Protein AF-A0A521C5A4-F1 (afdb_monomer_lite)

Structure (mmCIF, N/CA/C/O backbone):
data_AF-A0A521C5A4-F1
#
_entry.id   AF-A0A521C5A4-F1
#
loop_
_atom_site.group_PDB
_atom_site.id
_atom_site.type_symbol
_atom_site.label_atom_id
_atom_site.label_alt_id
_atom_site.label_comp_id
_atom_site.label_asym_id
_atom_site.label_entity_id
_atom_site.label_seq_id
_atom_site.pdbx_PDB_ins_code
_atom_site.Cartn_x
_atom_site.Cartn_y
_atom_site.Cartn_z
_atom_site.occupancy
_atom_site.B_iso_or_equiv
_atom_site.auth_seq_id
_atom_site.auth_comp_id
_atom_site.auth_asym_id
_atom_site.auth_atom_id
_atom_site.pdbx_PDB_model_num
ATOM 1 N N . MET A 1 1 ? -7.951 10.169 19.785 1.00 53.25 1 MET A N 1
ATOM 2 C CA . MET A 1 1 ? -7.208 10.416 18.523 1.00 53.25 1 MET A CA 1
ATOM 3 C C . MET A 1 1 ? -6.158 9.346 18.183 1.00 53.25 1 MET A C 1
ATOM 5 O O . MET A 1 1 ? -6.066 8.985 17.021 1.00 53.25 1 MET A O 1
ATOM 9 N N . LYS A 1 2 ? -5.419 8.759 19.145 1.00 58.16 2 LYS A N 1
ATOM 10 C CA . LYS A 1 2 ? -4.363 7.748 18.867 1.00 58.16 2 LYS A CA 1
ATOM 11 C C . LYS A 1 2 ? -4.828 6.486 18.110 1.00 58.16 2 LYS A C 1
ATOM 13 O O . LYS A 1 2 ? -4.033 5.869 17.413 1.00 58.16 2 LYS A O 1
ATOM 18 N N . LYS A 1 3 ? -6.112 6.103 18.207 1.00 62.66 3 LYS A N 1
ATOM 19 C CA . LYS A 1 3 ? -6.645 4.905 17.532 1.00 62.66 3 LYS A CA 1
ATOM 20 C C . LYS A 1 3 ? -6.587 5.025 15.998 1.00 62.66 3 LYS A C 1
ATOM 22 O O . LYS A 1 3 ? -6.200 4.057 15.354 1.00 62.66 3 LYS A O 1
ATOM 27 N N . LEU A 1 4 ? -6.859 6.195 15.419 1.00 67.38 4 LEU A N 1
ATOM 28 C CA . LEU A 1 4 ? -6.887 6.400 13.960 1.00 67.38 4 LEU A CA 1
ATOM 29 C C . LEU A 1 4 ? -5.504 6.607 13.325 1.00 67.38 4 LEU A C 1
ATOM 31 O O . LEU A 1 4 ? -5.373 6.553 12.111 1.00 67.38 4 LEU A O 1
ATOM 35 N N . PHE A 1 5 ? -4.455 6.779 14.127 1.00 76.06 5 PHE A N 1
ATOM 36 C CA . PHE A 1 5 ? -3.111 7.049 13.616 1.00 76.06 5 PHE A CA 1
ATOM 37 C C . PHE A 1 5 ? -2.553 5.889 12.772 1.00 76.06 5 PHE A C 1
ATOM 39 O O . PHE A 1 5 ? -1.990 6.098 11.705 1.00 76.06 5 PHE A O 1
ATOM 46 N N . HIS A 1 6 ? -2.780 4.651 13.220 1.00 78.56 6 HIS A N 1
ATOM 47 C CA . HIS A 1 6 ? -2.299 3.446 12.540 1.00 78.56 6 HIS A CA 1
ATOM 48 C C . HIS A 1 6 ? -2.902 3.241 11.131 1.00 78.56 6 HIS A C 1
ATOM 50 O O . HIS A 1 6 ? -2.130 3.081 10.188 1.00 78.56 6 HIS A O 1
ATOM 56 N N . PRO A 1 7 ? -4.241 3.289 10.934 1.00 82.69 7 PRO A N 1
ATOM 57 C CA . PRO A 1 7 ? -4.819 3.171 9.592 1.00 82.69 7 PRO A CA 1
ATOM 58 C C . PRO A 1 7 ? -4.453 4.340 8.667 1.00 82.69 7 PRO A C 1
ATOM 60 O O . PRO A 1 7 ? -4.271 4.123 7.473 1.00 82.69 7 PRO A O 1
ATOM 63 N N . ILE A 1 8 ? -4.278 5.556 9.197 1.00 85.62 8 ILE A N 1
ATOM 64 C CA . ILE A 1 8 ? -3.856 6.719 8.398 1.00 85.62 8 ILE A CA 1
ATOM 65 C C . ILE A 1 8 ? -2.434 6.530 7.854 1.00 85.62 8 ILE A C 1
ATOM 67 O O . ILE A 1 8 ? -2.188 6.800 6.681 1.00 85.62 8 ILE A O 1
ATOM 71 N N . ILE A 1 9 ? -1.505 6.016 8.666 1.00 86.94 9 ILE A N 1
ATOM 72 C CA . ILE A 1 9 ? -0.141 5.715 8.204 1.00 86.94 9 ILE A CA 1
ATOM 73 C C . ILE A 1 9 ? -0.157 4.660 7.095 1.00 86.94 9 ILE A C 1
ATOM 75 O O . ILE A 1 9 ? 0.510 4.837 6.079 1.00 86.94 9 ILE A O 1
ATOM 79 N N . LEU A 1 10 ? -0.940 3.590 7.263 1.00 86.56 10 LEU A N 1
ATOM 80 C CA . LEU A 1 10 ? -1.071 2.531 6.257 1.00 86.56 10 LEU A CA 1
ATOM 81 C C . LEU A 1 10 ? -1.615 3.069 4.926 1.00 86.56 10 LEU A C 1
ATOM 83 O O . LEU A 1 10 ? -1.118 2.686 3.869 1.00 86.56 10 LEU A O 1
ATOM 87 N N . LEU A 1 11 ? -2.569 4.005 4.974 1.00 89.19 11 LEU A N 1
ATOM 88 C CA . LEU A 1 11 ? -3.093 4.684 3.786 1.00 89.19 11 LEU A CA 1
ATOM 89 C C . LEU A 1 11 ? -2.033 5.533 3.082 1.00 89.19 11 LEU A C 1
ATOM 91 O O . LEU A 1 11 ? -1.891 5.433 1.866 1.00 89.19 11 LEU A O 1
ATOM 95 N N . ILE A 1 12 ? -1.277 6.341 3.831 1.00 89.69 12 ILE A N 1
ATOM 96 C CA . ILE A 1 12 ? -0.229 7.205 3.266 1.00 89.69 12 ILE A CA 1
ATOM 97 C C . ILE A 1 12 ? 0.880 6.355 2.638 1.00 89.69 12 ILE A C 1
ATOM 99 O O . ILE A 1 12 ? 1.279 6.608 1.503 1.00 89.69 12 ILE A O 1
ATOM 103 N N . ILE A 1 13 ? 1.346 5.318 3.338 1.00 89.31 13 ILE A N 1
ATOM 104 C CA . ILE A 1 13 ? 2.382 4.412 2.827 1.00 89.31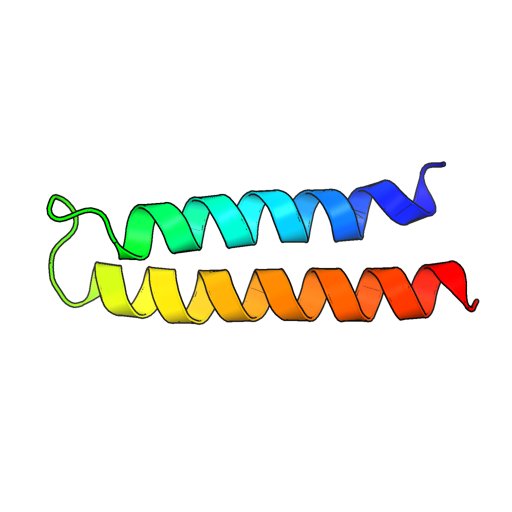 13 ILE A CA 1
ATOM 105 C C . ILE A 1 13 ? 1.876 3.657 1.593 1.00 89.31 13 ILE A C 1
ATOM 107 O O . ILE A 1 13 ? 2.583 3.599 0.590 1.00 89.31 13 ILE A O 1
ATOM 111 N N . GLY A 1 14 ? 0.651 3.123 1.635 1.00 88.12 14 GLY A N 1
ATOM 112 C CA . GLY A 1 14 ? 0.042 2.436 0.494 1.00 88.12 14 GLY A CA 1
ATOM 113 C C . GLY A 1 14 ? -0.097 3.344 -0.730 1.00 88.12 14 GLY A C 1
ATOM 114 O O . GLY A 1 14 ? 0.207 2.924 -1.844 1.00 88.12 14 GLY A O 1
ATOM 115 N N . PHE A 1 15 ? -0.471 4.610 -0.525 1.00 88.50 15 PHE A N 1
ATOM 116 C CA . PHE A 1 15 ? -0.572 5.608 -1.590 1.00 88.50 15 PHE A CA 1
ATOM 117 C C . PHE A 1 15 ? 0.791 5.945 -2.208 1.00 88.50 15 PHE A C 1
ATOM 119 O O . PHE A 1 15 ? 0.922 5.964 -3.430 1.00 88.50 15 PHE A O 1
ATOM 126 N N . VAL A 1 16 ? 1.818 6.152 -1.379 1.00 88.19 16 VAL A N 1
ATOM 127 C CA . VAL A 1 16 ? 3.183 6.433 -1.850 1.00 88.19 16 VAL A CA 1
ATOM 128 C C . VAL A 1 16 ? 3.761 5.235 -2.609 1.00 88.19 16 VAL A C 1
ATOM 130 O O . VAL A 1 16 ? 4.298 5.423 -3.699 1.00 88.19 16 VAL A O 1
ATOM 133 N N . LEU A 1 17 ? 3.607 4.006 -2.096 1.00 86.88 17 LEU A N 1
ATOM 134 C CA . LEU A 1 17 ? 4.040 2.793 -2.805 1.00 86.88 17 LEU A CA 1
ATOM 135 C C . LEU A 1 17 ? 3.327 2.627 -4.146 1.00 86.88 17 LEU A C 1
ATOM 137 O O . LEU A 1 17 ? 3.960 2.249 -5.128 1.00 86.88 17 LEU A O 1
ATOM 141 N N . ASN A 1 18 ? 2.028 2.926 -4.197 1.00 88.19 18 ASN A N 1
ATOM 142 C CA . ASN A 1 18 ? 1.285 2.891 -5.447 1.00 88.19 18 ASN A CA 1
ATOM 143 C C . ASN A 1 18 ? 1.837 3.946 -6.415 1.00 88.19 18 ASN A C 1
ATOM 145 O O . ASN A 1 18 ? 2.167 3.603 -7.535 1.00 88.19 18 ASN A O 1
ATOM 149 N N . GLY A 1 19 ? 2.087 5.183 -5.975 1.00 84.38 19 GLY A N 1
ATOM 150 C CA . GLY A 1 19 ? 2.749 6.200 -6.804 1.00 84.38 19 GLY A CA 1
ATOM 151 C C . GLY A 1 19 ? 4.109 5.749 -7.361 1.00 84.38 19 GLY A C 1
ATOM 152 O O . GLY A 1 19 ? 4.385 5.944 -8.545 1.00 84.38 19 GLY A O 1
ATOM 153 N N . PHE A 1 20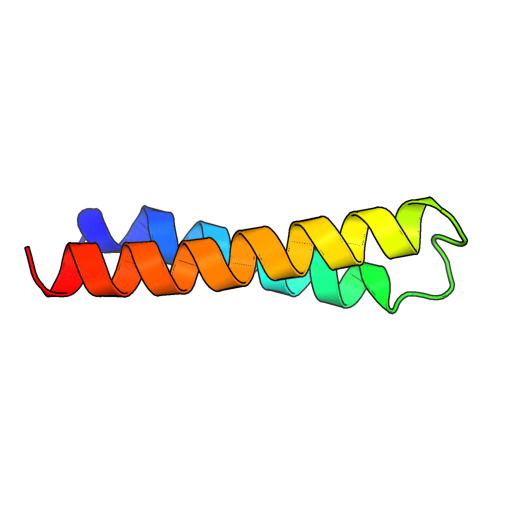 ? 4.926 5.069 -6.551 1.00 83.94 20 PHE A N 1
ATOM 154 C CA . PHE A 1 20 ? 6.173 4.451 -7.016 1.00 83.94 20 PHE A CA 1
ATOM 155 C C . PHE A 1 20 ? 5.944 3.328 -8.031 1.00 83.94 20 PHE A C 1
ATOM 157 O O . PHE A 1 20 ? 6.735 3.201 -8.960 1.00 83.94 20 PHE A O 1
ATOM 164 N N . ALA A 1 21 ? 4.846 2.582 -7.912 1.00 86.00 21 ALA A N 1
ATOM 165 C CA . ALA A 1 21 ? 4.435 1.555 -8.866 1.00 86.00 21 ALA A CA 1
ATOM 166 C C . ALA A 1 21 ? 4.032 2.092 -10.256 1.00 86.00 21 ALA A C 1
ATOM 168 O O . ALA A 1 21 ? 3.814 1.323 -11.192 1.00 86.00 21 ALA A O 1
ATOM 169 N N . TRP A 1 22 ? 3.907 3.409 -10.411 1.00 81.12 22 TRP A N 1
ATOM 170 C CA . TRP A 1 22 ? 3.719 4.064 -11.709 1.00 81.12 22 TRP A CA 1
ATOM 171 C C . TRP A 1 22 ? 4.967 4.835 -12.150 1.00 81.12 22 TRP A C 1
ATOM 173 O O . TRP A 1 22 ? 4.974 5.446 -13.218 1.00 81.12 22 TRP A O 1
ATOM 183 N N . SER A 1 23 ? 6.041 4.801 -11.356 1.00 80.25 23 SER A N 1
ATOM 184 C CA . SER A 1 23 ? 7.298 5.453 -11.695 1.00 80.25 23 SER A CA 1
ATOM 185 C C . SER A 1 23 ? 8.098 4.595 -12.673 1.00 80.25 23 SER A C 1
ATOM 187 O O . SER A 1 23 ? 8.491 3.466 -12.379 1.00 80.25 23 SER A O 1
ATOM 189 N N . THR A 1 24 ? 8.405 5.158 -13.842 1.00 66.56 24 THR A N 1
ATOM 190 C CA . THR A 1 24 ? 9.167 4.479 -14.902 1.00 66.56 24 THR A CA 1
ATOM 191 C C . THR A 1 24 ? 10.620 4.185 -14.518 1.00 66.56 24 THR A C 1
ATOM 193 O O . THR A 1 24 ? 11.274 3.404 -15.202 1.00 66.56 24 THR A O 1
ATOM 196 N N . SER A 1 25 ? 11.127 4.769 -13.427 1.00 73.19 25 SER A N 1
ATOM 197 C CA . SER A 1 25 ? 12.508 4.572 -12.965 1.00 73.19 25 SER A CA 1
ATOM 198 C C . SER A 1 25 ? 12.763 3.229 -12.276 1.00 73.19 25 SER A C 1
ATOM 200 O O . SER A 1 25 ? 13.916 2.825 -12.180 1.00 73.19 25 SER A O 1
ATOM 202 N N . ILE A 1 26 ? 11.732 2.541 -11.770 1.00 75.25 26 ILE A N 1
ATOM 203 C CA . ILE A 1 26 ? 11.917 1.318 -10.964 1.00 75.25 26 ILE A CA 1
ATOM 204 C C . ILE A 1 26 ? 12.023 0.056 -11.838 1.00 75.25 26 ILE A C 1
ATOM 206 O O . ILE A 1 26 ? 12.775 -0.861 -11.512 1.00 75.25 26 ILE A O 1
ATOM 210 N N . GLY A 1 27 ? 11.299 0.012 -12.961 1.00 76.44 27 GLY A N 1
ATOM 211 C CA . GLY A 1 27 ? 11.296 -1.135 -13.873 1.00 76.44 27 GLY A CA 1
ATOM 212 C C . GLY A 1 27 ? 10.643 -2.409 -13.303 1.00 76.44 27 GLY A C 1
ATOM 213 O O . GLY A 1 27 ? 10.343 -2.540 -12.112 1.00 76.44 27 GLY A O 1
ATOM 214 N N . HIS A 1 28 ? 10.369 -3.378 -14.181 1.00 78.31 28 HIS A N 1
ATOM 215 C CA . HIS A 1 28 ? 9.845 -4.689 -13.781 1.00 78.31 28 HIS A CA 1
ATOM 216 C C . HIS A 1 28 ? 10.967 -5.523 -13.128 1.00 78.31 28 HIS A C 1
ATOM 218 O O . HIS A 1 28 ? 12.085 -5.496 -13.643 1.00 78.31 28 HIS A O 1
ATOM 224 N N . PRO A 1 29 ? 10.726 -6.290 -12.040 1.00 84.25 29 PRO A N 1
ATOM 225 C CA . PRO A 1 29 ? 9.442 -6.626 -11.401 1.00 84.25 29 PRO A CA 1
ATOM 226 C C . PRO A 1 29 ? 9.076 -5.775 -10.179 1.00 84.25 29 PRO A C 1
ATOM 228 O O . PRO A 1 29 ? 7.999 -5.945 -9.605 1.00 84.25 29 PRO A O 1
ATOM 231 N N . LEU A 1 30 ? 9.962 -4.874 -9.762 1.00 82.75 30 LEU A N 1
ATOM 232 C CA . LEU A 1 30 ? 9.795 -4.082 -8.545 1.00 82.75 30 LEU A CA 1
ATOM 233 C C . LEU A 1 30 ? 8.561 -3.171 -8.616 1.00 82.75 30 LEU A C 1
ATOM 235 O O . LEU A 1 30 ? 7.892 -2.966 -7.603 1.00 82.75 30 LEU A O 1
ATOM 239 N N . ASN A 1 31 ? 8.206 -2.718 -9.820 1.00 84.06 31 ASN A N 1
ATOM 240 C CA . ASN A 1 31 ? 7.000 -1.938 -10.070 1.00 84.06 31 ASN A CA 1
ATOM 241 C C . ASN A 1 31 ? 5.715 -2.708 -9.709 1.00 84.06 31 ASN A C 1
ATOM 243 O O . ASN A 1 31 ? 4.852 -2.210 -8.992 1.00 84.06 31 ASN A O 1
ATOM 247 N N . THR A 1 32 ? 5.627 -3.972 -10.131 1.00 86.50 32 THR A N 1
ATOM 248 C CA . THR A 1 32 ? 4.482 -4.859 -9.873 1.00 86.50 32 THR A CA 1
ATOM 249 C C . THR A 1 32 ? 4.352 -5.189 -8.386 1.00 86.50 32 THR A C 1
ATOM 251 O O . THR A 1 32 ? 3.247 -5.197 -7.842 1.00 86.50 32 THR A O 1
ATOM 254 N N . ILE A 1 33 ? 5.482 -5.406 -7.704 1.00 88.06 33 ILE A N 1
ATOM 255 C CA . ILE A 1 33 ? 5.520 -5.643 -6.254 1.00 88.06 33 ILE A CA 1
ATOM 256 C C . ILE A 1 33 ? 5.059 -4.394 -5.492 1.00 88.06 33 ILE A C 1
ATOM 258 O O . ILE A 1 33 ? 4.236 -4.511 -4.583 1.00 88.06 33 ILE A O 1
ATOM 262 N N . CYS A 1 34 ? 5.524 -3.202 -5.888 1.00 87.25 34 CYS A N 1
ATOM 263 C CA . CYS A 1 34 ? 5.063 -1.940 -5.303 1.00 87.25 34 CYS A CA 1
ATOM 264 C C . CYS A 1 34 ? 3.563 -1.722 -5.522 1.00 87.25 34 CYS A C 1
ATOM 266 O O . CYS A 1 34 ? 2.887 -1.228 -4.622 1.00 87.25 34 CYS A O 1
ATOM 268 N N . LEU A 1 35 ? 3.026 -2.140 -6.673 1.00 88.88 35 LEU A N 1
ATOM 269 C CA . LEU A 1 35 ? 1.604 -2.007 -6.987 1.00 88.88 35 LEU A CA 1
ATOM 270 C C . LEU A 1 35 ? 0.744 -2.902 -6.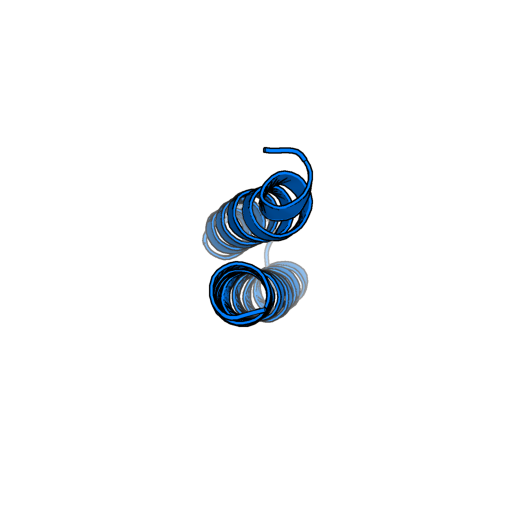087 1.00 88.88 35 LEU A C 1
ATOM 272 O O . LEU A 1 35 ? -0.212 -2.433 -5.469 1.00 88.88 35 LEU A O 1
ATOM 276 N N . LEU A 1 36 ? 1.116 -4.180 -5.969 1.00 91.38 36 LEU A N 1
ATOM 277 C CA . LEU A 1 36 ? 0.428 -5.163 -5.126 1.00 91.38 36 LEU A CA 1
ATOM 278 C C . LEU A 1 36 ? 0.498 -4.794 -3.640 1.00 91.38 36 LEU A C 1
ATOM 280 O O . LEU A 1 36 ? -0.527 -4.811 -2.956 1.00 91.38 36 LEU A O 1
ATOM 284 N N . LEU A 1 37 ? 1.681 -4.418 -3.146 1.00 90.12 37 LEU A N 1
ATOM 285 C CA . LEU A 1 37 ? 1.850 -3.976 -1.759 1.00 90.12 37 LEU A CA 1
ATOM 286 C C . LEU A 1 37 ? 1.129 -2.653 -1.492 1.00 90.12 37 LEU A C 1
ATOM 288 O O . LEU A 1 37 ? 0.475 -2.522 -0.459 1.00 90.12 37 LEU A O 1
ATOM 292 N N . GLY A 1 38 ? 1.211 -1.695 -2.417 1.00 90.12 38 GLY A N 1
ATOM 293 C CA . GLY A 1 38 ? 0.548 -0.398 -2.309 1.00 90.12 38 GLY A CA 1
ATOM 294 C C . GLY A 1 38 ? -0.970 -0.538 -2.214 1.00 90.12 38 GLY A C 1
ATOM 295 O O . GLY A 1 38 ? -1.577 -0.006 -1.285 1.00 90.12 38 GLY A O 1
ATOM 296 N N . LEU A 1 39 ? -1.581 -1.324 -3.109 1.00 91.56 39 LEU A N 1
ATOM 297 C CA . LEU A 1 39 ? -3.013 -1.636 -3.049 1.00 91.56 39 LEU A CA 1
ATOM 298 C C . LEU A 1 39 ? -3.375 -2.400 -1.772 1.00 91.56 39 LEU A C 1
ATOM 300 O O . LEU A 1 39 ? -4.338 -2.031 -1.101 1.00 91.56 39 LEU A O 1
ATOM 304 N N . GLY A 1 40 ? -2.598 -3.423 -1.403 1.00 91.88 40 GLY A N 1
ATOM 305 C CA . GLY A 1 40 ? -2.841 -4.211 -0.195 1.00 91.88 40 GLY A CA 1
ATOM 306 C C . GLY A 1 40 ? -2.852 -3.352 1.071 1.00 91.88 40 GLY A C 1
ATOM 307 O O . GLY A 1 40 ? -3.804 -3.409 1.848 1.00 91.88 40 GLY A O 1
ATOM 308 N N . LEU A 1 41 ? -1.839 -2.500 1.248 1.00 90.56 41 LEU A N 1
ATOM 309 C CA . LEU A 1 41 ? -1.740 -1.574 2.380 1.00 90.56 41 LEU A CA 1
ATOM 310 C C . LEU A 1 41 ? -2.854 -0.524 2.368 1.00 90.56 41 LEU A C 1
ATOM 312 O O . LEU A 1 41 ? -3.407 -0.212 3.425 1.00 90.56 41 LEU A O 1
ATOM 316 N N . PHE A 1 42 ? -3.220 -0.018 1.189 1.00 88.69 42 PHE A N 1
ATOM 317 C CA . PHE A 1 42 ? -4.298 0.954 1.046 1.00 88.69 42 PHE A CA 1
ATOM 318 C C . PHE A 1 42 ? -5.650 0.360 1.467 1.00 88.69 42 PHE A C 1
ATOM 320 O O . 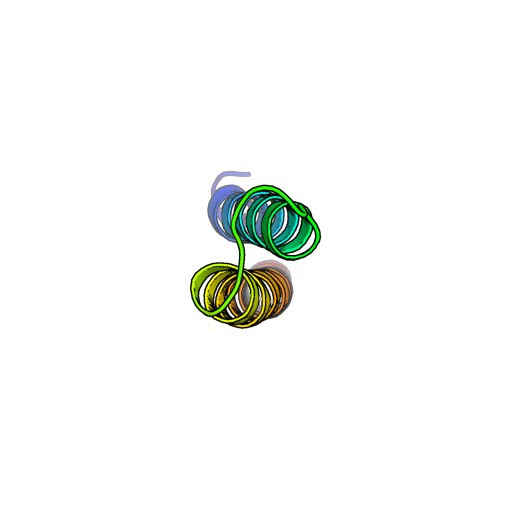PHE A 1 42 ? -6.317 0.910 2.345 1.00 88.69 42 PHE A O 1
ATOM 327 N N . PHE A 1 43 ? -6.028 -0.805 0.931 1.00 91.31 43 PHE A N 1
ATOM 328 C CA . PHE A 1 43 ? -7.273 -1.483 1.310 1.00 91.31 43 PHE A CA 1
ATOM 329 C C . PHE A 1 43 ? -7.279 -1.909 2.781 1.00 91.31 43 PHE A C 1
ATOM 331 O O . PHE A 1 43 ? -8.281 -1.711 3.470 1.00 91.31 43 PHE A O 1
ATOM 338 N N . LEU A 1 44 ? -6.160 -2.429 3.298 1.00 89.94 44 LEU A N 1
ATOM 339 C CA . LEU A 1 44 ? -6.033 -2.792 4.710 1.00 89.94 44 LEU A CA 1
ATOM 340 C C . LEU A 1 44 ? -6.222 -1.569 5.624 1.00 89.94 44 LEU A C 1
ATOM 342 O O . LEU A 1 44 ? -6.913 -1.661 6.640 1.00 89.94 44 LEU A O 1
ATOM 346 N N . GLY A 1 45 ? -5.657 -0.418 5.246 1.00 87.38 45 GLY A N 1
ATOM 347 C CA . GLY A 1 45 ? -5.832 0.853 5.947 1.00 87.38 45 GLY A CA 1
ATOM 348 C C . GLY A 1 45 ? -7.297 1.293 6.010 1.00 87.38 45 GLY A C 1
ATOM 349 O O . GLY A 1 45 ? -7.768 1.668 7.087 1.00 87.38 45 GLY A O 1
ATOM 350 N N . ILE A 1 46 ? -8.043 1.171 4.904 1.00 88.06 46 ILE A N 1
ATOM 351 C CA . ILE A 1 46 ? -9.493 1.446 4.869 1.00 88.06 46 ILE A CA 1
ATOM 352 C C . ILE A 1 46 ? -10.247 0.505 5.815 1.00 88.06 46 ILE A C 1
ATOM 354 O O . ILE A 1 46 ? -11.018 0.973 6.655 1.00 88.06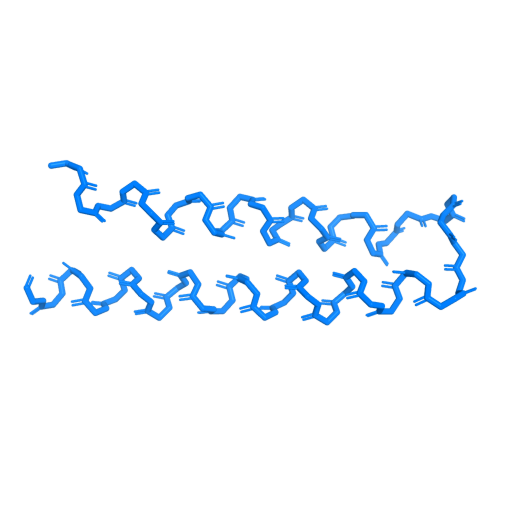 46 ILE A O 1
ATOM 358 N N . ILE A 1 47 ? -10.006 -0.806 5.722 1.00 90.06 47 ILE A N 1
ATOM 359 C CA . ILE A 1 47 ? -10.698 -1.814 6.541 1.00 90.06 47 ILE A CA 1
ATOM 360 C C . ILE A 1 47 ? -10.448 -1.563 8.035 1.00 90.06 47 ILE A C 1
ATOM 362 O O . ILE A 1 47 ? -11.394 -1.481 8.820 1.00 90.06 47 ILE A O 1
ATOM 366 N N . LEU A 1 48 ? -9.186 -1.375 8.434 1.00 88.69 48 LEU A N 1
ATOM 367 C CA . LEU A 1 48 ? -8.814 -1.067 9.819 1.00 88.69 48 LEU A CA 1
ATOM 368 C C . LEU A 1 48 ? -9.426 0.246 10.308 1.00 88.69 48 LEU A C 1
ATOM 370 O O . LEU A 1 48 ? -9.794 0.340 11.481 1.00 88.69 48 LEU A O 1
ATOM 374 N N . SER A 1 49 ? -9.531 1.249 9.434 1.00 86.00 49 SER A N 1
ATOM 375 C CA . SER A 1 49 ? -10.192 2.515 9.751 1.00 86.00 49 SER A CA 1
ATOM 376 C C . SER A 1 49 ? -11.670 2.292 10.075 1.00 86.00 49 SER A C 1
ATOM 378 O O . SER A 1 49 ? -12.130 2.711 11.136 1.00 86.00 49 SER A O 1
ATOM 380 N N . ILE A 1 50 ? -12.391 1.542 9.233 1.00 87.44 50 ILE A N 1
ATOM 381 C CA . ILE A 1 50 ? -13.809 1.214 9.449 1.00 87.44 50 ILE A CA 1
ATOM 382 C C . ILE A 1 50 ? -13.996 0.432 10.754 1.00 87.44 50 ILE A C 1
ATOM 384 O O . ILE A 1 50 ? -14.845 0.802 11.565 1.00 87.44 50 ILE A O 1
ATOM 388 N N . ILE A 1 51 ? -13.186 -0.606 10.998 1.00 88.25 51 ILE A N 1
ATOM 389 C CA . ILE A 1 51 ? -13.262 -1.414 12.229 1.00 88.25 51 ILE A CA 1
ATOM 390 C C . ILE A 1 51 ? -13.058 -0.533 13.468 1.00 88.25 51 ILE A C 1
ATOM 392 O O . ILE A 1 51 ? -13.814 -0.640 14.428 1.00 88.25 51 ILE A O 1
ATOM 396 N N . LYS A 1 52 ? -12.070 0.370 13.446 1.00 83.56 52 LYS A N 1
ATOM 397 C CA . LYS A 1 52 ? -11.766 1.258 14.582 1.00 83.56 52 LYS A CA 1
ATOM 398 C C . LYS A 1 52 ? -12.755 2.397 14.791 1.00 83.56 52 LYS A C 1
ATOM 400 O O . LYS A 1 52 ? -12.772 2.952 15.883 1.00 83.56 52 LYS A O 1
ATOM 405 N N . ILE A 1 53 ? -13.494 2.797 13.761 1.00 81.94 53 ILE A N 1
ATOM 406 C CA . ILE A 1 53 ? -14.583 3.775 13.889 1.00 81.94 53 ILE A CA 1
ATOM 407 C C . ILE A 1 53 ? -15.832 3.096 14.463 1.00 81.94 53 ILE A C 1
ATOM 409 O O . ILE A 1 53 ? -16.594 3.729 15.186 1.00 81.94 53 ILE A O 1
ATOM 413 N N . ARG A 1 54 ? -16.043 1.815 14.140 1.00 76.06 54 ARG A N 1
ATOM 414 C CA . ARG A 1 54 ? -17.225 1.052 14.553 1.00 76.06 54 ARG A CA 1
ATOM 415 C C . ARG A 1 54 ? -17.093 0.388 15.932 1.00 76.06 54 ARG A C 1
ATOM 417 O O . ARG A 1 54 ? -18.118 -0.007 16.478 1.00 76.06 54 ARG A O 1
ATOM 424 N N . GLY A 1 55 ? -15.874 0.238 16.458 1.00 58.62 55 GLY A N 1
ATOM 425 C CA . GLY A 1 55 ? -15.571 -0.398 17.752 1.00 58.62 55 GLY A CA 1
ATOM 426 C C . GLY A 1 55 ? -14.893 0.503 18.780 1.00 58.62 55 GLY A C 1
ATOM 427 O O . GLY A 1 55 ? -14.511 1.648 18.455 1.00 58.62 55 GLY A O 1
#

Radius of gyration: 12.87 Å; chains: 1; bounding box: 30×17×34 Å

Sequence (55 aa):
MKKLFHPIILLIIGFVLNGFAWSTSIGHPLNTICLLLGLGLFFLGIILSIIKIRG

Organism: NCBI:txid443612

Foldseek 3Di:
DVQLPVLVVLQVQLCVLCVVLPDPVPDPPSSVVSNVSSVVSNVVSVVSNVVSVVD

pLDDT: mean 83.0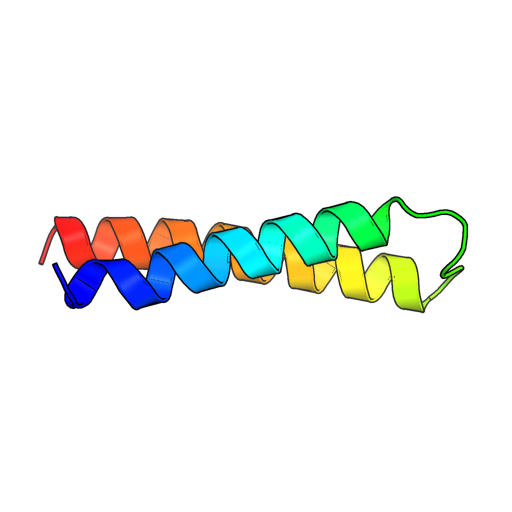, std 9.02, range [53.25, 91.88]

Secondary structure (DSSP, 8-state):
-HHHHHHHHHHHHHHHHHHHTT-TTT-TTHHHHHHHHHHHHHHHHHHHHHHHHH-